Protein AF-A0A9P1EDC9-F1 (afdb_monomer_lite)

Radius of gyration: 21.42 Å; chains: 1; bounding box: 55×51×38 Å

Foldseek 3Di:
DADDPVVVVLLVLVLFFDDPPPPDPQDPVNSVVDDPVNSVVVCVVCVVVHPPPTDGDDDDDDPVVVVPPDPDDDDDDDDDDDPCVVPVVVVVVVVVVVVVVVVVVVVVVVVVVVVCCVVPPPDCVVVVVRD

Organism: Cuscuta europaea (NCBI:txid41803)

pLDDT: mean 71.72, std 15.84, range [32.59, 91.06]

Secondary structure (DSSP, 8-state):
---THHHHHHHHHHHHEE-TT-----PSSGGGG--HHHHHHHHHHHHHH-TT-SEEPPP---GGGSTTT------------SSSTTTHHHHHHHHHHHHHHHHHHHHHHHHHHHHHHHHSTT-THHHHH--

Sequence (131 aa):
MFSGPLLFLMICYFDRVQFKGQIMQSAYPTIRIWDKERIDKRVKDERKVGFGLGKVTKRIITVEEEDKDEEEAGKEDEENEDAEMLSKEDCVKEIIAVAQKFSDAFVEFSKLPSTIAKKFPNSDILKKIYL

Structure (mmCIF, N/CA/C/O backbone):
data_AF-A0A9P1EDC9-F1
#
_entry.id   AF-A0A9P1EDC9-F1
#
loop_
_atom_site.group_PDB
_atom_site.id
_atom_site.type_symbol
_atom_site.label_atom_id
_atom_site.label_alt_id
_atom_site.label_comp_id
_atom_site.label_asym_id
_atom_site.label_entity_id
_atom_site.label_seq_id
_atom_site.pdbx_PDB_ins_code
_atom_site.Cartn_x
_atom_site.Cartn_y
_atom_site.Cartn_z
_atom_site.occupancy
_atom_site.B_iso_or_equiv
_atom_site.auth_seq_id
_atom_site.auth_comp_id
_atom_site.auth_asym_id
_atom_site.auth_atom_id
_atom_site.pdbx_PDB_model_num
ATOM 1 N N . MET A 1 1 ? -9.268 -9.240 6.219 1.00 58.25 1 MET A N 1
ATOM 2 C CA . MET A 1 1 ? -7.838 -8.907 6.068 1.00 58.25 1 MET A CA 1
ATOM 3 C C . MET A 1 1 ? -7.658 -8.520 4.611 1.00 58.25 1 MET A C 1
ATOM 5 O O . MET A 1 1 ? -8.246 -9.199 3.783 1.00 58.25 1 MET A O 1
ATOM 9 N N . PHE A 1 2 ? -7.003 -7.402 4.300 1.00 70.12 2 PHE A N 1
ATOM 10 C CA . PHE A 1 2 ? -6.786 -7.011 2.901 1.00 70.12 2 PHE A CA 1
ATOM 11 C C . PHE A 1 2 ? -5.701 -7.909 2.288 1.00 70.12 2 PHE A C 1
ATOM 13 O O . PHE A 1 2 ? -4.711 -8.197 2.959 1.00 70.12 2 PHE A O 1
ATOM 20 N N . SER A 1 3 ? -5.898 -8.371 1.054 1.00 74.25 3 SER A N 1
ATOM 21 C CA . SER A 1 3 ? -4.992 -9.276 0.335 1.00 74.25 3 SER A CA 1
ATOM 22 C C . SER A 1 3 ? -4.616 -8.702 -1.036 1.00 74.25 3 SER A C 1
ATOM 24 O O . SER A 1 3 ? -5.293 -7.824 -1.577 1.00 74.25 3 SER A O 1
ATOM 26 N N . GLY A 1 4 ? -3.496 -9.178 -1.585 1.00 78.75 4 GLY A N 1
ATOM 27 C CA . GLY A 1 4 ? -3.039 -8.799 -2.922 1.00 78.75 4 GLY A CA 1
ATOM 28 C C . GLY A 1 4 ? -2.683 -7.307 -3.062 1.00 78.75 4 GLY A C 1
ATOM 29 O O . GLY A 1 4 ? -2.251 -6.680 -2.091 1.00 78.75 4 GLY A O 1
ATOM 30 N N . PRO A 1 5 ? -2.869 -6.712 -4.257 1.00 79.06 5 PRO A N 1
ATOM 31 C CA . PRO A 1 5 ? -2.509 -5.316 -4.540 1.00 79.06 5 PRO A CA 1
ATOM 32 C C . PRO A 1 5 ? -3.201 -4.287 -3.637 1.00 79.06 5 PRO A C 1
ATOM 34 O O . PRO A 1 5 ? -2.689 -3.190 -3.420 1.00 79.06 5 PRO A O 1
ATOM 37 N N . LEU A 1 6 ? -4.359 -4.645 -3.078 1.00 80.25 6 LEU A N 1
ATOM 38 C CA . LEU A 1 6 ? -5.112 -3.774 -2.185 1.00 80.25 6 LEU A CA 1
ATOM 39 C C . LEU A 1 6 ? -4.374 -3.531 -0.864 1.00 80.25 6 LEU A C 1
ATOM 41 O O . LEU A 1 6 ? -4.469 -2.440 -0.310 1.00 80.25 6 LEU A O 1
ATOM 45 N N . LEU A 1 7 ? -3.613 -4.514 -0.371 1.00 81.56 7 LEU A N 1
ATOM 46 C CA . LEU A 1 7 ? -2.819 -4.345 0.846 1.00 81.56 7 LEU A CA 1
ATOM 47 C C . LEU A 1 7 ? -1.740 -3.272 0.655 1.00 81.56 7 LEU A C 1
ATOM 49 O O . LEU A 1 7 ? -1.549 -2.436 1.532 1.00 81.56 7 LEU A O 1
ATOM 53 N N . PHE A 1 8 ? -1.090 -3.257 -0.510 1.00 82.31 8 PHE A N 1
ATOM 54 C CA . PHE A 1 8 ? -0.101 -2.239 -0.852 1.00 82.31 8 PHE A CA 1
ATOM 55 C C . PHE A 1 8 ? -0.725 -0.837 -0.884 1.00 82.31 8 PHE A C 1
ATOM 57 O O . PHE A 1 8 ? -0.227 0.072 -0.224 1.00 82.31 8 PHE A O 1
ATOM 64 N N . LEU A 1 9 ? -1.875 -0.681 -1.552 1.00 84.25 9 LEU A N 1
ATOM 65 C CA . LEU A 1 9 ? -2.617 0.586 -1.569 1.00 84.25 9 LEU A CA 1
ATOM 66 C C . LEU A 1 9 ? -3.029 1.040 -0.164 1.00 84.25 9 LEU A C 1
ATOM 68 O O . LEU A 1 9 ? -2.933 2.225 0.147 1.00 84.25 9 LEU A O 1
ATOM 72 N N . MET A 1 10 ? -3.454 0.106 0.691 1.00 85.94 10 MET A N 1
ATOM 73 C CA . MET A 1 10 ? -3.812 0.395 2.081 1.00 85.94 10 MET A CA 1
ATOM 74 C C . MET A 1 10 ? -2.609 0.888 2.884 1.00 85.94 10 MET A C 1
ATOM 76 O O . MET A 1 10 ? -2.736 1.861 3.619 1.00 85.94 10 MET A O 1
ATOM 80 N N . ILE A 1 11 ? -1.437 0.274 2.708 1.00 85.06 11 ILE A N 1
ATOM 81 C CA . ILE A 1 11 ? -0.200 0.717 3.361 1.00 85.06 11 ILE A CA 1
ATOM 82 C C . ILE A 1 11 ? 0.181 2.124 2.885 1.00 85.06 11 ILE A C 1
ATOM 84 O O . ILE A 1 11 ? 0.404 2.995 3.722 1.00 85.06 11 ILE A O 1
ATOM 88 N N . CYS A 1 12 ? 0.161 2.391 1.574 1.00 83.06 12 CYS A N 1
ATOM 89 C CA . CYS A 1 12 ? 0.406 3.735 1.036 1.00 83.06 12 CYS A CA 1
ATOM 90 C C . CYS A 1 12 ? -0.598 4.769 1.568 1.00 83.06 12 CYS A C 1
ATOM 92 O O . CYS A 1 12 ? -0.237 5.905 1.871 1.00 83.06 12 CYS A O 1
ATOM 94 N N . TYR A 1 13 ? -1.867 4.383 1.696 1.00 86.06 13 TYR A N 1
ATOM 95 C CA . TYR A 1 13 ? -2.901 5.236 2.267 1.00 86.06 13 TYR A CA 1
ATOM 96 C C . TYR A 1 13 ? -2.628 5.545 3.746 1.00 86.06 13 TYR A C 1
ATOM 98 O O . TYR A 1 13 ? -2.650 6.714 4.137 1.00 86.06 13 TYR A O 1
ATOM 106 N N . PHE A 1 14 ? -2.326 4.534 4.564 1.00 84.75 14 PHE A N 1
ATOM 107 C CA . PHE A 1 14 ? -2.040 4.736 5.985 1.00 84.75 14 PHE A CA 1
ATOM 108 C C . PHE A 1 14 ? -0.816 5.621 6.202 1.00 84.75 14 PHE A C 1
ATOM 110 O O . PHE A 1 14 ? -0.841 6.478 7.087 1.00 84.75 14 PHE A O 1
ATOM 117 N N . ASP A 1 15 ? 0.199 5.456 5.358 1.00 81.12 15 ASP A N 1
ATOM 118 C CA . ASP A 1 15 ? 1.427 6.241 5.360 1.00 81.12 15 ASP A CA 1
ATOM 119 C C . ASP A 1 15 ? 1.181 7.734 5.104 1.00 81.12 15 ASP A C 1
ATOM 121 O O . ASP A 1 15 ? 1.706 8.611 5.794 1.00 81.12 15 ASP A O 1
ATOM 125 N N . ARG A 1 16 ? 0.320 8.038 4.128 1.00 79.12 16 ARG A N 1
ATOM 126 C CA . ARG A 1 16 ? 0.086 9.410 3.661 1.00 79.12 16 ARG A CA 1
ATOM 127 C C . ARG A 1 16 ? -1.020 10.134 4.414 1.00 79.12 16 ARG A C 1
ATOM 129 O O . ARG A 1 16 ? -1.071 11.362 4.355 1.00 79.12 16 ARG A O 1
ATOM 136 N N . VAL A 1 17 ? -1.901 9.417 5.103 1.00 81.38 17 VAL A N 1
ATOM 137 C CA . VAL A 1 17 ? -3.045 10.008 5.801 1.00 81.38 17 VAL A CA 1
ATOM 138 C C . VAL A 1 17 ? -2.786 10.041 7.301 1.00 81.38 17 VAL A C 1
ATOM 140 O O . VAL A 1 17 ? -2.457 9.034 7.918 1.00 81.38 17 VAL A O 1
ATOM 143 N N . GLN A 1 18 ? -2.999 11.190 7.926 1.00 80.25 18 GLN A N 1
ATOM 144 C CA . GLN A 1 18 ? -3.077 11.326 9.374 1.00 80.25 18 GLN A CA 1
ATOM 145 C C . GLN A 1 18 ? -4.514 11.099 9.822 1.00 80.25 18 GLN A C 1
ATOM 147 O O . GLN A 1 18 ? -5.429 11.827 9.432 1.00 80.25 18 GLN A O 1
ATOM 152 N N . PHE A 1 19 ? -4.708 10.102 10.677 1.00 78.19 19 PHE A N 1
ATOM 153 C CA . PHE A 1 19 ? -5.997 9.807 11.284 1.00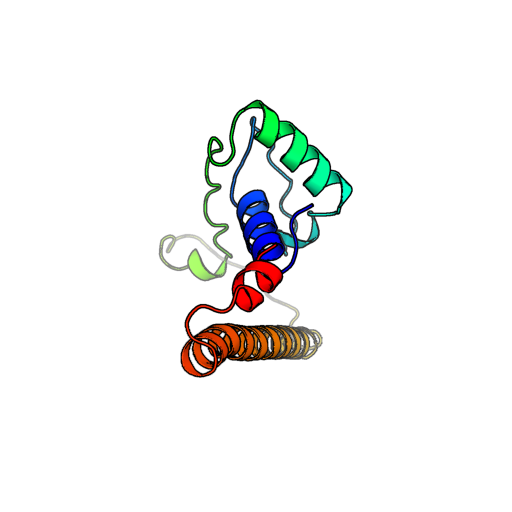 78.19 19 PHE A CA 1
ATOM 154 C C . PHE A 1 19 ? -5.959 10.184 12.769 1.00 78.19 19 PHE A C 1
ATOM 156 O O . PHE A 1 19 ? -5.044 9.792 13.491 1.00 78.19 19 PHE A O 1
ATOM 163 N N . LYS A 1 20 ? -6.939 10.979 13.223 1.00 70.19 20 LYS A N 1
ATOM 164 C CA . LYS A 1 20 ? -7.085 11.430 14.625 1.00 70.19 20 LYS A CA 1
ATOM 165 C C . LYS A 1 20 ? -5.832 12.077 15.241 1.00 70.19 20 LYS A C 1
ATOM 167 O O . LYS A 1 20 ? -5.513 11.832 16.399 1.00 70.19 20 LYS A O 1
ATOM 172 N N . GLY A 1 21 ? -5.107 12.889 14.471 1.00 64.00 21 GLY A N 1
ATOM 173 C CA . GLY A 1 21 ? -3.931 13.609 14.977 1.00 64.00 21 GLY A CA 1
ATOM 174 C C . GLY A 1 21 ? -2.738 12.711 15.321 1.00 64.00 21 GLY A C 1
ATOM 175 O O . GLY A 1 21 ? -1.793 13.181 15.948 1.00 64.00 21 GLY A O 1
ATOM 176 N N . GLN A 1 22 ? -2.749 11.435 14.912 1.00 65.44 22 GLN A N 1
ATOM 177 C CA . GLN A 1 22 ? -1.567 10.587 15.007 1.00 65.44 22 GLN A CA 1
ATOM 178 C C . GLN A 1 22 ? -0.526 11.060 13.993 1.00 65.44 22 GLN A C 1
ATOM 180 O O . GLN A 1 22 ? -0.600 10.747 12.805 1.00 65.44 22 GLN A O 1
ATOM 185 N N . ILE A 1 23 ? 0.445 11.825 14.478 1.00 61.03 23 ILE A N 1
ATOM 186 C CA . ILE A 1 23 ? 1.676 12.110 13.751 1.00 61.03 23 ILE A CA 1
ATOM 187 C C . ILE A 1 23 ? 2.583 10.905 13.998 1.00 61.03 23 ILE A C 1
ATOM 189 O O . ILE A 1 23 ? 3.167 10.770 15.072 1.00 61.03 23 ILE A O 1
ATOM 193 N N . MET A 1 24 ? 2.652 9.974 13.043 1.00 63.59 24 MET A N 1
ATOM 194 C CA . MET A 1 24 ? 3.708 8.963 13.090 1.00 63.59 24 MET A CA 1
ATOM 195 C C . MET A 1 24 ? 5.045 9.672 12.872 1.00 63.59 24 MET A C 1
ATOM 197 O O . MET A 1 24 ? 5.194 10.408 11.898 1.00 63.59 24 MET A O 1
ATOM 201 N N . GLN A 1 25 ? 5.997 9.469 13.787 1.00 59.56 25 GLN A N 1
ATOM 202 C CA . GLN A 1 25 ? 7.380 9.904 13.595 1.00 59.56 25 GLN A CA 1
ATOM 203 C C . GLN A 1 25 ? 7.922 9.213 12.347 1.00 59.56 25 GLN A C 1
ATOM 205 O O . GLN A 1 25 ? 8.216 8.023 12.380 1.00 59.56 25 GLN A O 1
ATOM 210 N N . SER A 1 26 ? 7.979 9.942 11.236 1.00 56.09 26 SER A N 1
ATOM 211 C CA . SER A 1 26 ? 8.439 9.417 9.956 1.00 56.09 26 SER A CA 1
ATOM 212 C C . SER A 1 26 ? 9.952 9.228 10.002 1.00 56.09 26 SER A C 1
ATOM 214 O O . SER A 1 26 ? 10.697 10.184 9.820 1.00 56.09 26 SER A O 1
ATOM 216 N N . ALA A 1 27 ? 10.407 7.998 10.223 1.00 58.25 27 ALA A N 1
ATOM 217 C CA . ALA A 1 27 ? 11.749 7.577 9.848 1.00 58.25 27 ALA A CA 1
ATOM 218 C C . ALA A 1 27 ? 11.713 7.130 8.382 1.00 58.25 27 ALA A C 1
ATOM 220 O O . ALA A 1 27 ? 10.850 6.339 7.999 1.00 58.25 27 ALA A O 1
ATOM 221 N N . TYR A 1 28 ? 12.624 7.643 7.557 1.00 57.34 28 TYR A N 1
ATOM 222 C CA . TYR A 1 28 ? 12.763 7.178 6.181 1.00 57.34 28 TYR A CA 1
ATOM 223 C C . TYR A 1 28 ? 13.287 5.727 6.171 1.00 57.34 28 TYR A C 1
ATOM 225 O O . TYR A 1 28 ? 14.225 5.422 6.914 1.00 57.34 28 TYR A O 1
ATOM 233 N N . PRO A 1 29 ? 12.732 4.817 5.350 1.00 62.56 29 PRO A N 1
ATOM 234 C CA . PRO A 1 29 ? 11.537 4.969 4.517 1.00 62.56 29 PRO A CA 1
ATOM 235 C C . PRO A 1 29 ? 10.240 4.821 5.336 1.00 62.56 29 PRO A C 1
ATOM 237 O O . PRO A 1 29 ? 10.087 3.869 6.103 1.00 62.56 29 PRO A O 1
ATOM 240 N N . THR A 1 30 ? 9.271 5.720 5.123 1.00 63.97 30 THR A N 1
ATOM 241 C CA . THR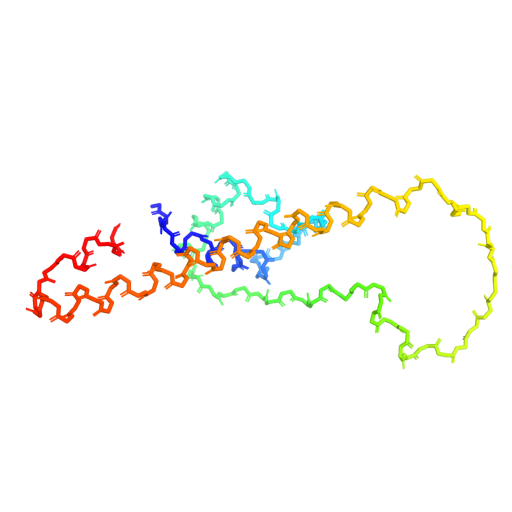 A 1 30 ? 8.053 5.861 5.955 1.00 63.97 30 THR A CA 1
ATOM 242 C C . THR A 1 30 ? 7.210 4.577 6.028 1.00 63.97 30 THR A C 1
ATOM 244 O O . THR A 1 30 ? 6.690 4.225 7.090 1.00 63.97 30 THR A O 1
ATOM 247 N N . ILE A 1 31 ? 7.211 3.778 4.952 1.00 70.06 31 ILE A N 1
ATOM 248 C CA . ILE A 1 31 ? 6.516 2.483 4.868 1.00 70.06 31 ILE A CA 1
ATOM 249 C C . ILE A 1 31 ? 6.987 1.492 5.949 1.00 70.06 31 ILE A C 1
ATOM 251 O O . ILE A 1 31 ? 6.198 0.670 6.417 1.00 70.06 31 ILE A O 1
ATOM 255 N N . ARG A 1 32 ? 8.251 1.572 6.388 1.00 72.69 32 ARG A N 1
ATOM 256 C CA . ARG A 1 32 ? 8.858 0.624 7.342 1.00 72.69 32 ARG A CA 1
ATOM 257 C C . ARG A 1 32 ? 8.175 0.622 8.710 1.00 72.69 32 ARG A C 1
ATOM 259 O O . ARG A 1 32 ? 8.282 -0.351 9.450 1.00 72.69 32 ARG A O 1
ATOM 266 N N . ILE A 1 33 ? 7.472 1.697 9.047 1.00 77.69 33 ILE A N 1
ATOM 267 C CA . ILE A 1 33 ? 6.780 1.838 10.328 1.00 77.69 33 ILE A CA 1
ATOM 268 C C . ILE A 1 33 ? 5.510 0.977 10.383 1.00 77.69 33 ILE A C 1
ATOM 270 O O . ILE A 1 33 ? 5.014 0.697 11.473 1.00 77.69 33 ILE A O 1
ATOM 274 N N . TRP A 1 34 ? 4.976 0.532 9.243 1.00 82.62 34 TRP A N 1
ATOM 275 C CA . TRP A 1 34 ? 3.71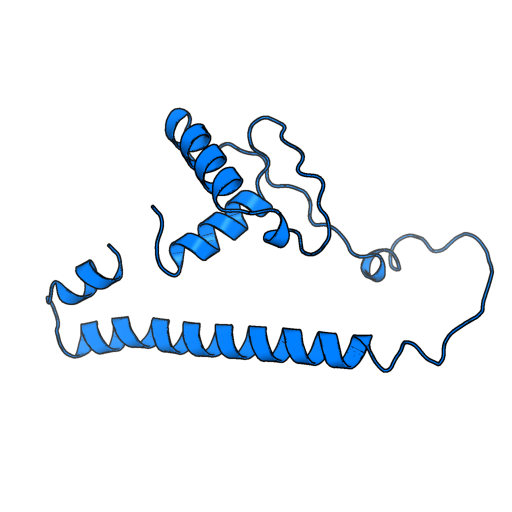8 -0.210 9.178 1.00 82.62 34 TRP A CA 1
ATOM 276 C C . TRP A 1 34 ? 3.915 -1.707 9.410 1.00 82.62 34 TRP A C 1
ATOM 278 O O . TRP A 1 34 ? 3.960 -2.508 8.479 1.00 82.62 34 TRP A O 1
ATOM 288 N N . ASP A 1 35 ? 3.986 -2.088 10.684 1.00 84.38 35 ASP A N 1
ATOM 289 C CA . ASP A 1 35 ? 3.839 -3.480 11.104 1.00 84.38 35 ASP A CA 1
ATOM 290 C C . ASP A 1 35 ? 2.363 -3.935 11.094 1.00 84.38 35 ASP A C 1
ATOM 292 O O . ASP A 1 35 ? 1.415 -3.146 10.982 1.00 84.38 35 ASP A O 1
ATOM 296 N N . LYS A 1 36 ? 2.158 -5.250 11.221 1.00 84.38 36 LYS A N 1
ATOM 297 C CA . LYS A 1 36 ? 0.824 -5.863 11.223 1.00 84.38 36 LYS A CA 1
ATOM 298 C C . LYS A 1 36 ? -0.073 -5.311 12.337 1.00 84.38 36 LYS A C 1
ATOM 300 O O . LYS A 1 36 ? -1.268 -5.134 12.114 1.00 84.38 36 LYS A O 1
ATOM 305 N N . GLU A 1 37 ? 0.480 -5.025 13.514 1.00 85.56 37 GLU A N 1
ATOM 306 C CA . GLU A 1 37 ? -0.293 -4.548 14.665 1.00 85.56 37 GLU A CA 1
ATOM 307 C C . GLU A 1 37 ? -0.817 -3.126 14.445 1.00 85.56 37 GLU A C 1
ATOM 309 O O . GLU A 1 37 ? -1.988 -2.838 14.714 1.00 85.56 37 GLU A O 1
ATOM 314 N N . ARG A 1 38 ? 0.021 -2.241 13.899 1.00 85.12 38 ARG A N 1
ATOM 315 C CA . ARG A 1 38 ? -0.329 -0.863 13.538 1.00 85.12 38 ARG A CA 1
ATOM 316 C C . ARG A 1 38 ? -1.353 -0.828 12.418 1.00 85.12 38 ARG A C 1
ATOM 318 O O . ARG A 1 38 ? -2.313 -0.059 12.512 1.00 85.12 38 ARG A O 1
ATOM 325 N N . ILE A 1 39 ? -1.186 -1.680 11.407 1.00 87.00 39 ILE A N 1
ATOM 326 C CA . ILE A 1 39 ? -2.168 -1.846 10.331 1.00 87.00 39 ILE A CA 1
ATOM 327 C C . ILE A 1 39 ? -3.510 -2.298 10.917 1.00 87.00 39 ILE A C 1
ATOM 329 O O . ILE A 1 39 ? -4.527 -1.644 10.689 1.00 87.00 39 ILE A O 1
ATOM 333 N N . ASP A 1 40 ? -3.535 -3.358 11.728 1.00 87.50 40 ASP A N 1
ATOM 334 C CA . ASP A 1 40 ? -4.780 -3.883 12.300 1.00 87.50 40 ASP A CA 1
ATOM 335 C C . ASP A 1 40 ? -5.469 -2.872 13.224 1.00 87.50 40 ASP A C 1
ATOM 337 O O . ASP A 1 40 ? -6.698 -2.735 13.193 1.00 87.50 40 ASP A O 1
ATOM 341 N N . LYS A 1 41 ? -4.699 -2.133 14.029 1.00 87.56 41 LYS A N 1
ATOM 342 C CA . LYS A 1 41 ? -5.226 -1.054 14.872 1.00 87.56 41 LYS A CA 1
ATOM 343 C C . LYS A 1 41 ? -5.883 0.026 14.019 1.00 87.56 41 LYS A C 1
ATOM 345 O O . LYS A 1 41 ? -7.033 0.389 14.267 1.00 87.56 41 LYS A O 1
ATOM 350 N N . ARG A 1 42 ? -5.191 0.477 12.974 1.00 86.62 42 ARG A N 1
ATOM 351 C CA . ARG A 1 42 ? -5.692 1.518 12.080 1.00 86.62 42 ARG A CA 1
ATOM 352 C C . ARG A 1 42 ? -6.946 1.085 11.328 1.00 86.62 42 ARG A C 1
ATOM 354 O O . ARG A 1 42 ? -7.923 1.825 11.288 1.00 86.62 42 ARG A O 1
ATOM 361 N N . VAL A 1 43 ? -6.972 -0.147 10.824 1.00 88.25 43 VAL A N 1
ATOM 362 C CA . VAL A 1 43 ? -8.153 -0.724 10.168 1.00 88.25 43 VAL A CA 1
ATOM 363 C C . VAL A 1 43 ? -9.342 -0.799 11.124 1.00 88.25 43 VAL A C 1
ATOM 365 O O . VAL A 1 43 ? -10.462 -0.489 10.720 1.00 88.25 43 VAL A O 1
ATOM 368 N N . LYS A 1 44 ? -9.136 -1.191 12.387 1.00 88.62 44 LYS A N 1
ATOM 369 C CA . LYS A 1 44 ? -10.212 -1.224 13.394 1.00 88.62 44 LYS A CA 1
ATOM 370 C C . LYS A 1 44 ? -10.757 0.168 13.693 1.00 88.62 44 LYS A C 1
ATOM 372 O O . LYS A 1 44 ? -11.969 0.317 13.854 1.00 88.62 44 LYS A O 1
ATOM 377 N N . ASP A 1 45 ? -9.882 1.161 13.776 1.00 86.31 45 ASP A N 1
ATOM 378 C CA . ASP A 1 45 ? -10.270 2.532 14.081 1.00 86.31 45 ASP A CA 1
ATOM 379 C C . ASP A 1 45 ? -11.009 3.188 12.907 1.00 86.31 45 ASP A C 1
ATOM 381 O O . ASP A 1 45 ? -12.068 3.786 13.110 1.00 86.31 45 ASP A O 1
ATOM 385 N N . GLU A 1 46 ? -10.517 3.015 11.680 1.00 86.25 46 GLU A N 1
ATOM 386 C CA . GLU A 1 46 ? -11.154 3.555 10.475 1.00 86.25 46 GLU A CA 1
ATOM 387 C C . GLU A 1 46 ? -12.427 2.792 10.096 1.00 86.25 46 GLU A C 1
ATOM 389 O O . GLU A 1 46 ? -13.376 3.396 9.610 1.00 86.25 46 GLU A O 1
ATOM 394 N N . ARG A 1 47 ? -12.550 1.500 10.424 1.00 87.31 47 ARG A N 1
ATOM 395 C CA . ARG A 1 47 ? -13.810 0.758 10.239 1.00 87.31 47 ARG A CA 1
ATOM 396 C C . ARG A 1 47 ? -14.966 1.324 11.075 1.00 87.31 47 ARG A C 1
ATOM 398 O O . ARG A 1 47 ? -16.117 1.168 10.683 1.00 87.31 47 ARG A O 1
ATOM 405 N N . LYS A 1 48 ? -14.681 1.959 12.217 1.00 85.12 48 LYS A N 1
ATOM 406 C CA . LYS A 1 48 ? -15.712 2.551 13.090 1.00 85.12 48 LYS A CA 1
ATOM 407 C C . LYS A 1 48 ? -16.215 3.906 12.596 1.00 85.12 48 LYS A C 1
ATOM 409 O O . LYS A 1 48 ? -17.342 4.265 12.907 1.00 85.12 48 LYS A O 1
ATOM 414 N N . 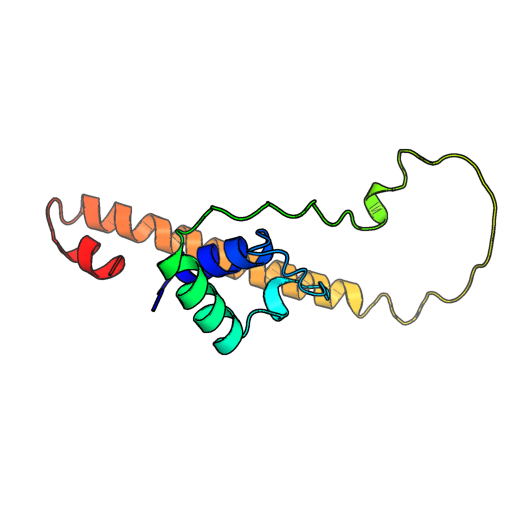VAL A 1 49 ? -15.371 4.666 11.899 1.00 84.00 49 VAL A N 1
ATOM 415 C CA . VAL A 1 49 ? -15.640 6.073 11.542 1.00 84.00 49 VAL A CA 1
ATOM 416 C C . VAL A 1 49 ? -15.813 6.260 10.029 1.00 84.00 49 VAL A C 1
ATOM 418 O O . VAL A 1 49 ? -16.510 7.171 9.604 1.00 84.00 49 VAL A O 1
ATOM 421 N N . GLY A 1 50 ? -15.230 5.375 9.222 1.00 82.06 50 GLY A N 1
ATOM 422 C CA . GLY A 1 50 ? -15.104 5.482 7.770 1.00 82.06 50 GLY A CA 1
ATOM 423 C C . GLY A 1 50 ? -13.646 5.703 7.350 1.00 82.06 50 GLY A C 1
ATOM 424 O O . GLY A 1 50 ? -12.916 6.467 7.986 1.00 82.06 50 GLY A O 1
ATOM 425 N N . PHE A 1 51 ? -13.226 5.037 6.270 1.00 83.38 51 PHE A N 1
ATOM 426 C CA . PHE A 1 51 ? -11.931 5.285 5.626 1.00 83.38 51 PHE A CA 1
ATOM 427 C C . PHE A 1 51 ? -11.953 6.629 4.879 1.00 83.38 51 PHE A C 1
ATOM 429 O O . PHE A 1 51 ? -12.996 7.052 4.386 1.00 83.38 51 PHE A O 1
ATOM 436 N N . GLY A 1 52 ? -10.800 7.291 4.764 1.00 79.50 52 GLY A N 1
ATOM 437 C CA . GLY A 1 52 ? -10.627 8.517 3.971 1.00 79.50 52 GLY A CA 1
ATOM 438 C C . GLY A 1 52 ? -10.952 9.830 4.690 1.00 79.50 52 GLY A C 1
ATOM 439 O O . GLY A 1 52 ? -10.844 10.890 4.088 1.00 79.50 52 GLY A O 1
ATOM 440 N N . LEU A 1 53 ? -11.308 9.787 5.976 1.00 80.88 53 LEU A N 1
ATOM 441 C CA . LEU A 1 53 ? -11.665 10.976 6.769 1.00 80.88 53 LEU A CA 1
ATOM 442 C C . LEU A 1 53 ? -10.462 11.666 7.438 1.00 80.88 53 LEU A C 1
ATOM 444 O O . LEU A 1 53 ? -10.629 12.591 8.233 1.00 80.88 53 LEU A O 1
ATOM 448 N N . GLY A 1 54 ? -9.248 11.186 7.172 1.00 80.94 54 GLY A N 1
ATOM 449 C CA . GLY A 1 54 ? -8.020 11.779 7.690 1.00 80.94 54 GLY A CA 1
ATOM 450 C C . GLY A 1 54 ? -7.484 12.911 6.812 1.00 80.94 54 GLY A C 1
ATOM 451 O O . GLY A 1 54 ? -7.933 13.135 5.691 1.00 80.94 54 GLY A O 1
ATOM 452 N N . LYS A 1 55 ? -6.475 13.620 7.318 1.00 80.62 55 LYS A N 1
ATOM 453 C CA . LYS A 1 55 ? -5.790 14.690 6.582 1.00 80.62 55 LYS A CA 1
ATOM 454 C C . LYS A 1 55 ? -4.572 14.121 5.862 1.00 80.62 55 LYS A C 1
ATOM 456 O O . LYS A 1 55 ? -3.786 13.408 6.473 1.00 80.62 55 LYS A O 1
ATOM 461 N N . VAL A 1 56 ? -4.381 14.455 4.590 1.00 80.69 56 VAL A N 1
ATOM 462 C CA . VAL A 1 56 ? -3.171 14.058 3.855 1.00 80.69 56 VAL A CA 1
ATOM 463 C C . VAL A 1 56 ? -1.972 14.852 4.384 1.00 80.69 56 VAL A C 1
ATOM 465 O O . VAL A 1 56 ? -2.012 16.084 4.446 1.00 80.69 56 VAL A O 1
ATOM 468 N N . THR A 1 57 ? -0.909 14.153 4.778 1.00 73.31 57 THR A N 1
ATOM 469 C CA . THR A 1 57 ? 0.348 14.761 5.228 1.00 73.31 57 THR A CA 1
ATOM 470 C C . THR A 1 57 ? 1.026 15.476 4.060 1.00 73.31 57 THR A C 1
ATOM 472 O O . THR A 1 57 ? 1.020 14.983 2.924 1.00 73.31 57 THR A O 1
ATOM 475 N N . LYS A 1 58 ? 1.657 16.628 4.329 1.00 72.75 58 LYS A N 1
ATOM 476 C CA . LYS A 1 58 ? 2.495 17.314 3.335 1.00 72.75 58 LYS A CA 1
ATOM 477 C C . LYS A 1 58 ? 3.570 16.361 2.792 1.00 72.75 58 LYS A C 1
ATOM 479 O O . LYS A 1 58 ? 3.932 15.366 3.428 1.00 72.75 58 LYS A O 1
ATOM 484 N N . ARG A 1 59 ? 4.012 16.602 1.559 1.00 66.69 59 ARG A N 1
ATOM 485 C CA . ARG A 1 59 ? 5.150 15.873 0.992 1.00 66.69 59 ARG A CA 1
ATOM 486 C C . ARG A 1 59 ? 6.381 16.209 1.841 1.00 66.69 59 ARG A C 1
ATOM 488 O O . ARG A 1 59 ? 6.558 17.368 2.194 1.00 66.69 59 ARG A O 1
ATOM 495 N N . ILE A 1 60 ? 7.155 15.191 2.211 1.00 65.38 60 ILE A N 1
ATOM 496 C CA . ILE A 1 60 ? 8.484 15.404 2.782 1.00 65.38 60 ILE A CA 1
ATOM 497 C C . ILE A 1 60 ? 9.345 15.819 1.594 1.00 65.38 60 ILE A C 1
ATOM 499 O O . ILE A 1 60 ? 9.509 15.029 0.666 1.00 65.38 60 ILE A O 1
ATOM 503 N N . ILE A 1 61 ? 9.754 17.080 1.586 1.00 59.28 61 ILE A N 1
ATOM 504 C CA . ILE A 1 61 ? 10.704 17.626 0.625 1.00 59.28 61 ILE A CA 1
ATOM 505 C C . ILE A 1 61 ? 12.071 17.174 1.147 1.00 59.28 61 ILE A C 1
ATOM 507 O O . ILE A 1 61 ? 12.397 17.416 2.307 1.00 59.28 61 ILE A O 1
ATOM 511 N N . THR A 1 62 ? 12.791 16.369 0.371 1.00 52.41 62 THR A N 1
ATOM 512 C CA . THR A 1 62 ? 14.199 16.071 0.652 1.00 52.41 62 THR A CA 1
ATOM 513 C C . THR A 1 62 ? 15.022 17.304 0.302 1.00 52.41 62 THR A C 1
ATOM 515 O O . THR A 1 62 ? 14.683 17.996 -0.650 1.00 52.41 62 THR A O 1
ATOM 518 N N . VAL A 1 63 ? 16.084 17.550 1.069 1.00 52.25 63 VAL A N 1
ATOM 519 C CA . VAL A 1 63 ? 16.949 18.747 1.040 1.00 52.25 63 VAL A CA 1
ATOM 520 C C . VAL A 1 63 ? 17.371 19.185 -0.381 1.00 52.25 63 VAL A C 1
ATOM 522 O O . VAL A 1 63 ? 17.563 20.362 -0.627 1.00 52.25 63 VAL A O 1
ATOM 525 N N . GLU A 1 64 ? 17.394 18.275 -1.360 1.00 51.62 64 GLU A N 1
ATOM 526 C CA . GLU A 1 64 ? 17.679 18.558 -2.781 1.00 51.62 64 GLU A CA 1
ATOM 527 C C . GLU A 1 64 ? 16.656 19.469 -3.503 1.00 51.62 64 GLU A C 1
ATOM 529 O O . GLU A 1 64 ? 16.924 19.945 -4.604 1.00 51.62 64 GLU A O 1
ATOM 534 N N . GLU A 1 65 ? 15.468 19.703 -2.939 1.00 44.81 65 GLU A N 1
ATOM 535 C CA . GLU A 1 65 ? 14.463 20.620 -3.509 1.00 44.81 65 GLU A CA 1
ATOM 536 C C . GLU A 1 65 ? 14.441 22.001 -2.811 1.00 44.81 65 GLU A C 1
ATOM 538 O O . GLU A 1 65 ? 13.680 22.871 -3.238 1.00 44.81 65 GLU A O 1
ATOM 543 N N . GLU A 1 66 ? 15.266 22.226 -1.777 1.00 42.94 66 GLU A N 1
ATOM 544 C CA . GLU A 1 66 ? 15.360 23.511 -1.052 1.00 42.94 66 GLU A CA 1
ATOM 545 C C . GLU A 1 66 ? 16.270 24.539 -1.768 1.00 42.94 66 GLU A C 1
ATOM 547 O O . GLU A 1 66 ? 16.113 25.743 -1.573 1.00 42.94 66 GLU A O 1
ATOM 552 N N . ASP A 1 67 ? 17.110 24.102 -2.715 1.00 42.34 67 ASP A N 1
ATOM 553 C CA . ASP A 1 67 ? 18.089 24.940 -3.440 1.00 42.34 67 ASP A CA 1
ATOM 554 C C . ASP A 1 67 ? 17.493 25.914 -4.483 1.00 42.34 67 ASP A C 1
ATOM 556 O O . ASP A 1 67 ? 18.220 26.474 -5.307 1.00 42.34 67 ASP A O 1
ATOM 560 N N . LYS A 1 68 ? 16.170 26.121 -4.513 1.00 44.94 68 LYS A N 1
ATOM 561 C CA . LYS A 1 68 ? 15.539 27.076 -5.448 1.00 44.94 68 LYS A CA 1
ATOM 562 C C . LYS A 1 68 ? 14.961 28.336 -4.823 1.00 44.94 68 LYS A C 1
ATOM 564 O O . LYS A 1 68 ? 14.640 29.236 -5.595 1.00 44.94 68 LYS A O 1
ATOM 569 N N . ASP A 1 69 ? 14.881 28.434 -3.497 1.00 40.62 69 ASP A N 1
ATOM 570 C CA . ASP A 1 69 ? 14.237 29.587 -2.851 1.00 40.62 69 ASP A CA 1
ATOM 571 C C . ASP A 1 69 ? 15.110 30.337 -1.820 1.00 40.62 69 ASP A C 1
ATOM 573 O O . ASP A 1 69 ? 14.676 31.380 -1.338 1.00 40.62 69 ASP A O 1
ATOM 577 N N . GLU A 1 70 ? 16.342 29.904 -1.518 1.00 41.31 70 GLU A N 1
ATOM 578 C CA . GLU A 1 70 ? 17.202 30.578 -0.521 1.00 41.31 70 GLU A CA 1
ATOM 579 C C . GLU A 1 70 ? 18.644 30.823 -1.021 1.00 41.31 70 GLU A C 1
ATOM 581 O O . GLU A 1 70 ? 19.631 30.380 -0.437 1.00 41.31 70 GLU A O 1
ATOM 586 N N . GLU A 1 71 ? 18.795 31.604 -2.098 1.00 46.56 71 GLU A N 1
ATOM 587 C CA . GLU A 1 71 ? 20.005 32.424 -2.266 1.00 46.56 71 GLU A CA 1
ATOM 588 C C . GLU A 1 71 ? 19.993 33.530 -1.194 1.00 46.56 71 GLU A C 1
ATOM 590 O O . GLU A 1 71 ? 19.327 34.542 -1.377 1.00 46.56 71 GLU A O 1
ATOM 595 N N . GLU A 1 72 ? 20.677 33.309 -0.065 1.00 43.78 72 GLU A N 1
ATOM 596 C CA . GLU A 1 72 ? 21.455 34.290 0.728 1.00 43.78 72 GLU A CA 1
ATOM 597 C C . GLU A 1 72 ? 21.623 33.819 2.189 1.00 43.78 72 GLU A C 1
ATOM 599 O O . GLU A 1 72 ? 20.801 34.130 3.044 1.00 43.78 72 GLU A O 1
ATOM 604 N N . ALA A 1 73 ? 22.727 33.118 2.494 1.00 35.53 73 ALA A N 1
ATOM 605 C CA . ALA A 1 73 ? 23.662 33.457 3.586 1.00 35.53 73 ALA A CA 1
ATOM 606 C C . ALA A 1 73 ? 24.626 32.297 3.927 1.00 35.53 73 ALA A C 1
ATOM 608 O O . ALA A 1 73 ? 24.304 31.413 4.707 1.00 35.53 73 ALA A O 1
ATOM 609 N N . GLY A 1 74 ? 25.855 32.392 3.403 1.00 33.28 74 GLY A N 1
ATOM 610 C CA . GLY A 1 74 ? 27.103 32.155 4.149 1.00 33.28 74 GLY A CA 1
ATOM 611 C C . GLY A 1 74 ? 27.459 30.745 4.651 1.00 33.28 74 GLY A C 1
ATOM 612 O O . GLY A 1 74 ? 26.975 30.341 5.697 1.00 33.28 74 GLY A O 1
ATOM 613 N N . LYS A 1 75 ? 28.427 30.121 3.946 1.00 40.56 75 LYS A N 1
ATOM 614 C CA . LYS A 1 75 ? 29.727 29.538 4.402 1.00 40.56 75 LYS A CA 1
ATOM 615 C C . LYS A 1 75 ? 29.795 28.911 5.804 1.00 40.56 75 LYS A C 1
ATOM 617 O O . LYS A 1 75 ? 29.374 29.527 6.769 1.00 40.56 75 LYS A O 1
ATOM 622 N N . GLU A 1 76 ? 30.490 27.817 6.081 1.00 37.03 76 GLU A N 1
ATOM 623 C CA . GLU A 1 76 ? 31.442 26.905 5.427 1.00 37.03 76 GLU A CA 1
ATOM 624 C C . GLU A 1 76 ? 31.528 25.721 6.422 1.00 37.03 76 GLU A C 1
ATOM 626 O O . GLU A 1 76 ? 31.323 25.928 7.618 1.00 37.03 76 GLU A O 1
ATOM 631 N N . ASP A 1 77 ? 31.769 24.497 5.956 1.00 32.59 77 ASP A N 1
ATOM 632 C CA . ASP A 1 77 ? 32.900 23.679 6.425 1.00 32.59 77 ASP A CA 1
ATOM 633 C C . ASP A 1 77 ? 32.885 22.330 5.690 1.00 32.59 77 ASP A C 1
ATOM 635 O O . ASP A 1 77 ? 31.947 21.534 5.772 1.00 32.59 77 ASP A O 1
ATOM 639 N N . GLU A 1 78 ? 33.940 22.159 4.897 1.00 46.31 78 GLU A N 1
ATOM 640 C CA . GLU A 1 78 ? 34.295 20.984 4.112 1.00 46.31 78 GLU A CA 1
ATOM 641 C C . GLU A 1 78 ? 34.769 19.809 4.993 1.00 46.31 78 GLU A C 1
ATOM 643 O O . GLU A 1 78 ? 35.035 19.953 6.183 1.00 46.31 78 GLU A O 1
ATOM 648 N N . GLU A 1 79 ? 34.976 18.678 4.308 1.00 41.62 79 GLU A N 1
ATOM 649 C CA . GLU A 1 79 ? 35.751 17.486 4.684 1.00 41.62 79 GLU A CA 1
ATOM 650 C C . GLU A 1 79 ? 34.973 16.340 5.360 1.00 41.62 79 GLU A C 1
ATOM 652 O O . GLU A 1 79 ? 34.808 16.283 6.577 1.00 41.62 79 GLU A O 1
ATOM 657 N N . ASN A 1 80 ? 34.583 15.323 4.570 1.00 38.59 80 ASN A N 1
ATOM 658 C CA . ASN A 1 80 ? 35.433 14.138 4.332 1.00 38.59 80 ASN A CA 1
ATOM 659 C C . ASN A 1 80 ? 34.724 13.133 3.381 1.00 38.59 80 ASN A C 1
ATOM 661 O O . ASN A 1 80 ? 34.128 12.147 3.817 1.00 38.59 80 ASN A O 1
ATOM 665 N N . GLU A 1 81 ? 34.757 13.393 2.073 1.00 57.22 81 GLU A N 1
ATOM 666 C CA . GLU A 1 81 ? 34.398 12.430 1.016 1.00 57.22 81 GLU A CA 1
ATOM 667 C C . GLU A 1 81 ? 35.692 11.700 0.632 1.00 57.22 81 GLU A C 1
ATOM 669 O O . GLU A 1 81 ? 36.718 12.343 0.471 1.00 57.22 81 GLU A O 1
ATOM 674 N N . ASP A 1 82 ? 35.790 10.372 0.747 1.00 49.38 82 ASP A N 1
ATOM 675 C CA . ASP A 1 82 ? 36.024 9.561 -0.465 1.00 49.38 82 ASP A CA 1
ATOM 676 C C . ASP A 1 82 ? 35.871 8.035 -0.231 1.00 49.38 82 ASP A C 1
ATOM 678 O O . ASP A 1 82 ? 36.117 7.230 -1.128 1.00 49.38 82 ASP A O 1
ATOM 682 N N . ALA A 1 83 ? 35.445 7.585 0.958 1.00 49.25 83 ALA A N 1
ATOM 683 C CA . ALA A 1 83 ? 35.318 6.147 1.268 1.00 49.25 83 ALA A CA 1
ATOM 684 C C . ALA A 1 83 ? 33.866 5.626 1.361 1.00 49.25 83 ALA A C 1
ATOM 686 O O . ALA A 1 83 ? 33.645 4.416 1.318 1.00 49.25 83 ALA A O 1
ATOM 687 N N . GLU A 1 84 ? 32.864 6.508 1.464 1.00 53.56 84 GLU A N 1
ATOM 688 C CA . GLU A 1 84 ? 31.444 6.130 1.626 1.00 53.56 84 GLU A CA 1
ATOM 689 C C . GLU A 1 84 ? 30.622 6.143 0.321 1.00 53.56 84 GLU A C 1
ATOM 691 O O . GLU A 1 84 ? 29.545 5.543 0.264 1.00 53.56 84 GLU A O 1
ATOM 696 N N . MET A 1 85 ? 31.144 6.758 -0.745 1.00 52.62 85 MET A N 1
ATOM 697 C CA . MET A 1 85 ? 30.483 6.954 -2.051 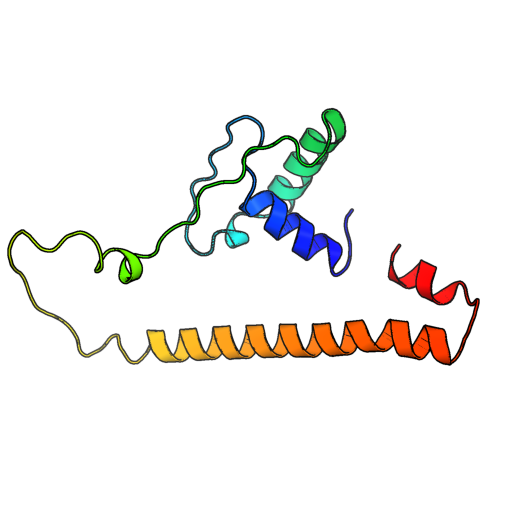1.00 52.62 85 MET A CA 1
ATOM 698 C C . MET A 1 85 ? 30.524 5.719 -2.978 1.00 52.62 85 MET A C 1
ATOM 700 O O . MET A 1 85 ? 30.328 5.808 -4.184 1.00 52.62 85 MET A O 1
ATOM 704 N N . LEU A 1 86 ? 30.861 4.548 -2.432 1.00 52.53 86 LEU A N 1
ATOM 705 C CA . LEU A 1 86 ? 30.801 3.256 -3.131 1.00 52.53 86 LEU A CA 1
ATOM 706 C C . LEU A 1 86 ? 29.730 2.331 -2.528 1.00 52.53 86 LEU A C 1
ATOM 708 O O . LEU A 1 86 ? 29.440 1.275 -3.075 1.00 52.53 86 LEU A O 1
ATOM 712 N N . SER A 1 87 ? 29.119 2.736 -1.410 1.00 71.31 87 SER A N 1
ATOM 713 C CA . SER A 1 87 ? 28.119 1.957 -0.666 1.00 71.31 87 SER A CA 1
ATOM 714 C C . SER A 1 87 ? 26.688 2.455 -0.915 1.00 71.31 87 SER A C 1
ATOM 716 O O . SER A 1 87 ? 25.737 1.669 -0.946 1.00 71.31 87 SER A O 1
ATOM 718 N N . LYS A 1 88 ? 26.511 3.763 -1.148 1.00 81.00 88 LYS A N 1
ATOM 719 C CA . LYS A 1 88 ? 25.188 4.378 -1.348 1.00 81.00 88 LYS A CA 1
ATOM 720 C C . LYS A 1 88 ? 24.639 4.084 -2.745 1.00 81.00 88 LYS A C 1
ATOM 722 O O . LYS A 1 88 ? 23.479 3.707 -2.888 1.00 81.00 88 LYS A O 1
ATOM 727 N N . GLU A 1 89 ? 25.484 4.174 -3.760 1.00 82.75 89 GLU A N 1
ATOM 728 C CA . GLU A 1 89 ? 25.175 4.008 -5.180 1.00 82.75 89 GLU A CA 1
ATOM 729 C C . GLU A 1 89 ? 24.732 2.577 -5.472 1.00 82.75 89 GLU A C 1
ATOM 731 O O . GLU A 1 89 ? 23.779 2.354 -6.220 1.00 82.75 89 GLU A O 1
ATOM 736 N N . ASP A 1 90 ? 25.387 1.598 -4.853 1.00 84.56 90 ASP A N 1
ATOM 737 C CA . ASP A 1 90 ? 25.027 0.191 -5.000 1.00 84.56 90 ASP A CA 1
ATOM 738 C C . ASP A 1 90 ? 23.709 -0.137 -4.284 1.00 84.56 90 ASP A C 1
ATOM 740 O O . ASP A 1 90 ? 22.864 -0.838 -4.846 1.00 84.56 90 ASP A O 1
ATOM 744 N N . CYS A 1 91 ? 23.462 0.464 -3.116 1.00 81.31 91 CYS A N 1
ATOM 745 C CA . CYS A 1 91 ? 22.184 0.355 -2.409 1.00 81.31 91 CYS A CA 1
ATOM 746 C C . CYS A 1 91 ? 21.027 0.974 -3.221 1.00 81.31 91 CYS A C 1
ATOM 748 O O . CYS A 1 91 ? 19.955 0.379 -3.362 1.00 81.31 91 CYS A O 1
ATOM 750 N N . VAL A 1 92 ? 21.253 2.139 -3.840 1.00 86.50 92 VAL A N 1
ATOM 751 C CA . VAL A 1 92 ? 20.279 2.789 -4.732 1.00 86.50 92 VAL A CA 1
ATOM 752 C C . VAL A 1 92 ? 19.994 1.922 -5.961 1.00 86.50 92 VAL A C 1
ATOM 754 O O . VAL A 1 92 ? 18.826 1.732 -6.313 1.00 86.50 92 VAL A O 1
ATOM 757 N N . LYS A 1 93 ? 21.020 1.334 -6.592 1.00 87.75 93 LYS A N 1
ATOM 758 C CA . LYS A 1 93 ? 20.832 0.398 -7.716 1.00 87.75 93 LYS A CA 1
ATOM 759 C C . LYS A 1 93 ? 20.006 -0.819 -7.310 1.00 87.75 93 LYS A C 1
ATOM 761 O O . LYS A 1 93 ? 19.151 -1.249 -8.084 1.00 87.75 93 LYS A O 1
ATOM 766 N N . GLU A 1 94 ? 20.224 -1.359 -6.113 1.00 89.19 94 GLU A N 1
ATOM 767 C CA . GLU A 1 94 ? 19.452 -2.496 -5.611 1.00 89.19 94 GLU A CA 1
ATOM 768 C C . GLU A 1 94 ? 17.976 -2.126 -5.404 1.00 89.19 94 GLU A C 1
ATOM 770 O O . GLU A 1 94 ? 17.090 -2.850 -5.869 1.00 89.19 94 GLU A O 1
ATOM 775 N N . ILE A 1 95 ? 17.693 -0.963 -4.806 1.00 82.25 95 ILE A N 1
ATOM 776 C CA . ILE A 1 95 ? 16.321 -0.454 -4.646 1.00 82.25 95 ILE A CA 1
ATOM 777 C C . ILE A 1 95 ? 15.646 -0.273 -6.009 1.00 82.25 95 ILE A C 1
ATOM 779 O O . ILE A 1 95 ? 14.512 -0.723 -6.193 1.00 82.25 95 ILE A O 1
ATOM 783 N N . ILE A 1 96 ? 16.338 0.337 -6.977 1.00 83.75 96 ILE A N 1
ATOM 784 C CA . ILE A 1 96 ? 15.819 0.522 -8.340 1.00 83.75 96 ILE A CA 1
ATOM 785 C C . ILE A 1 96 ? 15.521 -0.835 -8.982 1.00 83.75 96 ILE A C 1
ATOM 787 O O . ILE A 1 96 ? 14.438 -1.021 -9.538 1.00 83.75 96 ILE A O 1
ATOM 791 N N . ALA A 1 97 ? 16.427 -1.806 -8.861 1.00 88.75 97 ALA A N 1
ATOM 792 C CA . ALA A 1 97 ? 16.239 -3.141 -9.421 1.00 88.75 97 ALA A CA 1
ATOM 793 C C . ALA A 1 97 ? 15.037 -3.869 -8.794 1.00 88.75 97 ALA A C 1
ATOM 795 O O . ALA A 1 97 ? 14.271 -4.534 -9.496 1.00 88.75 97 ALA A O 1
ATOM 796 N N . VAL A 1 98 ? 14.836 -3.741 -7.480 1.00 88.94 98 VAL A N 1
ATOM 797 C CA . VAL A 1 98 ? 13.673 -4.317 -6.787 1.00 88.94 98 VAL A CA 1
ATOM 798 C C . VAL A 1 98 ? 12.380 -3.618 -7.213 1.00 88.94 98 VAL A C 1
ATOM 800 O O . VAL A 1 98 ? 11.389 -4.292 -7.502 1.00 88.94 98 VAL A O 1
ATOM 803 N N . ALA A 1 99 ? 12.388 -2.288 -7.311 1.00 80.56 99 ALA A N 1
ATOM 804 C CA . ALA A 1 99 ? 11.237 -1.510 -7.762 1.00 80.56 99 ALA A CA 1
ATOM 805 C C . ALA A 1 99 ? 10.847 -1.845 -9.212 1.00 80.56 99 ALA A C 1
ATOM 807 O O . ALA A 1 99 ? 9.661 -1.993 -9.509 1.00 80.56 99 ALA A O 1
ATOM 808 N N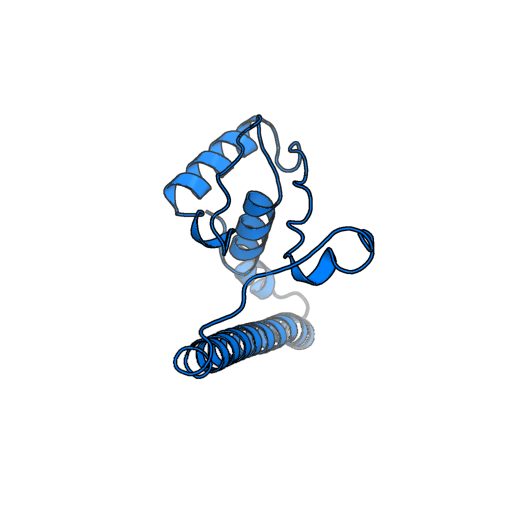 . GLN A 1 100 ? 11.830 -2.039 -10.096 1.00 85.19 100 GLN A N 1
ATOM 809 C CA . GLN A 1 100 ? 11.608 -2.487 -11.474 1.00 85.19 100 GLN A CA 1
ATOM 810 C C . GLN A 1 100 ? 10.981 -3.881 -11.517 1.00 85.19 100 GLN A C 1
ATOM 812 O O . GLN A 1 100 ? 9.941 -4.052 -12.146 1.00 85.19 100 GLN A O 1
ATOM 817 N N . LYS A 1 101 ? 11.518 -4.852 -10.764 1.00 91.06 101 LYS A N 1
ATOM 818 C CA . LYS A 1 101 ? 10.926 -6.201 -10.671 1.00 91.06 101 LYS A CA 1
ATOM 819 C C . LYS A 1 101 ? 9.482 -6.168 -10.174 1.00 91.06 101 LYS A C 1
ATOM 821 O O . LYS A 1 101 ? 8.635 -6.894 -10.689 1.00 91.06 101 LYS A O 1
ATOM 826 N N . PHE A 1 102 ? 9.193 -5.328 -9.179 1.00 86.38 102 PHE A N 1
ATOM 827 C CA . PHE A 1 102 ? 7.828 -5.127 -8.699 1.00 86.38 102 PHE A CA 1
ATOM 828 C C . PHE A 1 102 ? 6.928 -4.531 -9.789 1.00 86.38 102 PHE A C 1
ATOM 830 O O . PHE A 1 102 ? 5.819 -5.022 -10.001 1.00 86.38 102 PHE A O 1
ATOM 837 N N . SER A 1 103 ? 7.410 -3.508 -10.498 1.00 84.50 103 SER A N 1
ATOM 838 C CA . SER A 1 103 ? 6.694 -2.880 -11.611 1.00 84.50 103 SER A CA 1
ATOM 839 C C . SER A 1 103 ? 6.381 -3.885 -12.721 1.00 84.50 103 SER A C 1
ATOM 841 O O . SER A 1 103 ? 5.233 -3.981 -13.154 1.00 84.50 103 SER A O 1
ATOM 843 N N . ASP A 1 104 ? 7.359 -4.687 -13.134 1.00 87.81 104 ASP A N 1
ATOM 844 C CA . ASP A 1 104 ? 7.186 -5.700 -14.177 1.00 87.81 104 ASP A CA 1
ATOM 845 C C . ASP A 1 104 ? 6.170 -6.766 -13.757 1.00 87.81 104 ASP A C 1
ATOM 847 O O . ASP A 1 104 ? 5.221 -7.050 -14.496 1.00 87.81 104 ASP A O 1
ATOM 851 N N . ALA A 1 105 ? 6.286 -7.276 -12.526 1.00 87.88 105 ALA A N 1
ATOM 852 C CA . ALA A 1 105 ? 5.322 -8.217 -11.962 1.00 87.88 105 ALA A CA 1
ATOM 853 C C . ALA A 1 105 ? 3.902 -7.624 -11.909 1.00 87.88 105 ALA A C 1
ATOM 855 O O . ALA A 1 105 ? 2.919 -8.317 -12.185 1.00 87.88 105 ALA A O 1
ATOM 856 N N . PHE A 1 106 ? 3.771 -6.333 -11.594 1.00 82.00 106 PHE A N 1
ATOM 857 C CA . PHE A 1 106 ? 2.481 -5.649 -11.582 1.00 82.00 106 PHE A CA 1
ATOM 858 C C . PHE A 1 106 ? 1.897 -5.485 -12.993 1.00 82.00 106 PHE A C 1
ATOM 860 O O . PHE A 1 106 ? 0.700 -5.706 -13.203 1.00 82.00 106 PHE A O 1
ATOM 867 N N . VAL A 1 107 ? 2.729 -5.156 -13.985 1.00 84.31 107 VAL A N 1
ATOM 868 C CA . VAL A 1 107 ? 2.314 -5.086 -15.393 1.00 84.31 107 VAL A CA 1
ATOM 869 C C . VAL A 1 107 ? 1.839 -6.456 -15.880 1.00 84.31 107 VAL A C 1
ATOM 871 O O . VAL A 1 107 ? 0.782 -6.541 -16.512 1.00 84.31 107 VAL A O 1
ATOM 874 N N . GLU A 1 108 ? 2.551 -7.536 -15.565 1.00 87.56 108 GLU A N 1
ATOM 875 C CA . GLU A 1 108 ? 2.113 -8.901 -15.881 1.00 87.56 108 GLU A CA 1
ATOM 876 C C . GLU A 1 108 ? 0.790 -9.254 -15.203 1.00 87.56 108 GLU A C 1
ATOM 878 O O . GLU A 1 108 ? -0.148 -9.718 -15.867 1.00 87.56 108 GLU A O 1
ATOM 883 N N . PHE A 1 109 ? 0.674 -8.950 -13.908 1.00 83.44 109 PHE A N 1
ATOM 884 C CA . PHE A 1 109 ? -0.569 -9.120 -13.169 1.00 83.44 109 PHE A CA 1
ATOM 885 C C . PHE A 1 109 ? -1.719 -8.353 -13.825 1.00 83.44 109 PHE A C 1
ATOM 887 O O . PHE A 1 109 ? -2.806 -8.899 -13.930 1.00 83.44 109 PHE A O 1
ATOM 894 N N . SER A 1 110 ? -1.506 -7.136 -14.332 1.00 78.31 110 SER A N 1
ATOM 895 C CA . SER A 1 110 ? -2.562 -6.354 -14.997 1.00 78.31 110 SER A CA 1
ATOM 896 C C . SER A 1 110 ? -3.025 -6.963 -16.332 1.00 78.31 110 SER A C 1
ATOM 898 O O . SER A 1 110 ? -4.202 -6.874 -16.697 1.00 78.31 110 SER A O 1
ATOM 900 N N . LYS A 1 111 ? -2.124 -7.645 -17.054 1.00 84.94 111 LYS A N 1
ATOM 901 C CA . LYS A 1 111 ? -2.431 -8.304 -18.334 1.00 84.94 111 LYS A CA 1
ATOM 902 C C . LYS A 1 111 ? -3.253 -9.576 -18.136 1.00 84.94 111 LYS A C 1
ATOM 904 O O . LYS A 1 111 ? -4.104 -9.882 -18.981 1.00 84.94 111 LYS A O 1
ATOM 909 N N . LEU A 1 112 ? -3.036 -10.303 -17.040 1.00 83.12 112 LEU A N 1
ATOM 910 C CA . LEU A 1 112 ? -3.711 -11.571 -16.743 1.00 83.12 112 LEU A CA 1
ATOM 911 C C . LEU A 1 112 ? -5.249 -11.448 -16.735 1.00 83.12 112 LEU A C 1
ATOM 913 O O . LEU A 1 112 ? -5.884 -12.164 -17.512 1.00 83.12 112 LEU A O 1
ATOM 917 N N . PRO A 1 113 ? -5.872 -10.518 -15.984 1.00 79.31 113 PRO A N 1
ATOM 918 C CA . PRO A 1 113 ? -7.313 -10.298 -15.997 1.00 79.31 113 PRO A CA 1
ATOM 919 C C . PRO A 1 113 ? -7.857 -9.990 -17.388 1.00 79.31 113 PRO A C 1
ATOM 921 O O . PRO A 1 113 ? -8.873 -10.557 -17.781 1.00 79.31 113 PRO A O 1
ATOM 924 N N . SER A 1 114 ? -7.162 -9.155 -18.170 1.00 77.38 114 SER A N 1
ATOM 925 C CA . SER A 1 114 ? -7.591 -8.827 -19.537 1.00 77.38 114 SER A CA 1
ATOM 926 C C . SER A 1 114 ? -7.539 -10.042 -20.472 1.00 77.38 114 SER A C 1
ATOM 928 O O . SER A 1 114 ? -8.420 -10.229 -21.312 1.00 77.38 114 SER A O 1
ATOM 930 N N . THR A 1 115 ? -6.544 -10.914 -20.297 1.00 83.06 115 THR A N 1
ATOM 931 C CA . THR A 1 115 ? -6.403 -12.152 -21.073 1.00 83.06 115 THR A CA 1
ATOM 932 C C . THR A 1 115 ? -7.464 -13.176 -20.678 1.00 83.06 115 THR A C 1
ATOM 934 O O . THR A 1 115 ? -8.065 -13.806 -21.548 1.00 83.06 115 THR A O 1
ATOM 937 N N . ILE A 1 116 ? -7.733 -13.315 -19.378 1.00 82.19 116 ILE A N 1
ATOM 938 C CA . ILE A 1 116 ? -8.782 -14.193 -18.845 1.00 82.19 116 ILE A CA 1
ATOM 939 C C . ILE A 1 116 ? -10.160 -13.713 -19.310 1.00 82.19 116 ILE A C 1
ATOM 941 O O . ILE A 1 116 ? -10.943 -14.530 -19.783 1.00 82.19 116 ILE A O 1
ATOM 945 N N . ALA A 1 117 ? -10.435 -12.405 -19.266 1.00 78.31 117 ALA A N 1
ATOM 946 C CA . ALA A 1 117 ? -11.691 -11.828 -19.746 1.00 78.31 117 ALA A CA 1
ATOM 947 C C . ALA A 1 117 ? -11.930 -12.100 -21.242 1.00 78.31 117 ALA A C 1
ATOM 949 O O . ALA A 1 117 ? -13.052 -12.404 -21.638 1.00 78.31 117 ALA A O 1
ATOM 950 N N . LYS A 1 118 ? -10.873 -12.038 -22.067 1.00 83.31 118 LYS A N 1
ATOM 951 C CA . LYS A 1 118 ? -10.943 -12.364 -23.502 1.00 83.31 118 LYS A CA 1
ATOM 952 C C . LYS A 1 118 ? -11.153 -13.858 -23.766 1.00 83.31 118 LYS A C 1
ATOM 954 O O . LYS A 1 118 ? -11.910 -14.203 -24.666 1.00 83.31 118 LYS A O 1
ATOM 959 N N . LYS A 1 119 ? -10.470 -14.740 -23.025 1.00 84.75 119 LYS A N 1
ATOM 960 C CA . LYS A 1 119 ? -10.562 -16.202 -23.216 1.00 84.75 119 LYS A CA 1
ATOM 961 C C . LYS A 1 119 ? -11.838 -16.808 -22.630 1.00 84.75 119 LYS A C 1
ATOM 963 O O . LYS A 1 119 ? -12.351 -17.773 -23.182 1.00 84.75 119 LYS A O 1
ATOM 968 N N . PHE A 1 120 ? -12.333 -16.255 -21.526 1.00 82.44 120 PHE A N 1
ATOM 969 C CA . PHE A 1 120 ? -13.487 -16.763 -20.786 1.00 82.44 120 PHE A CA 1
ATOM 970 C C . PHE A 1 120 ? -14.477 -15.631 -20.474 1.00 82.44 120 PHE A C 1
ATOM 972 O O . PHE A 1 120 ? -14.634 -15.250 -19.304 1.00 82.44 120 PHE A O 1
ATOM 979 N N . PRO A 1 121 ? -15.147 -15.073 -21.501 1.00 71.19 121 PRO A N 1
ATOM 980 C CA . PRO A 1 121 ? -16.184 -14.074 -21.288 1.00 71.19 121 PRO A CA 1
ATOM 981 C C . PRO A 1 121 ? -17.279 -14.667 -20.387 1.00 71.19 121 PRO A C 1
ATOM 983 O O . PRO A 1 121 ? -17.759 -15.772 -20.630 1.00 71.19 121 PRO A O 1
ATOM 986 N N . ASN A 1 122 ? -17.653 -13.938 -19.332 1.00 70.00 122 ASN A N 1
ATOM 987 C CA . ASN A 1 122 ? -18.649 -14.314 -18.313 1.00 70.00 122 ASN A CA 1
ATOM 988 C C . ASN A 1 122 ? -18.230 -15.374 -17.275 1.00 70.00 122 ASN A C 1
ATOM 990 O O . ASN A 1 122 ? -19.089 -15.855 -16.538 1.00 70.00 122 ASN A O 1
ATOM 994 N N . SER A 1 123 ? -16.945 -15.735 -17.157 1.00 70.19 123 SER A N 1
ATOM 995 C CA . SER A 1 123 ? -16.526 -16.634 -16.070 1.00 70.19 123 SER A CA 1
ATOM 996 C C . SER A 1 123 ? -16.376 -15.902 -14.728 1.00 70.19 123 SER A C 1
ATOM 998 O O . SER A 1 123 ? -15.751 -14.844 -14.636 1.00 70.19 123 SER A O 1
ATOM 1000 N N . ASP A 1 124 ? -16.872 -16.513 -13.650 1.00 73.75 124 ASP A N 1
ATOM 1001 C CA . ASP A 1 124 ? -16.691 -16.023 -12.274 1.00 73.75 124 ASP A CA 1
ATOM 1002 C C . ASP A 1 124 ? -15.243 -16.168 -11.761 1.00 73.75 124 ASP A C 1
ATOM 1004 O O . ASP A 1 124 ? -14.945 -15.831 -10.615 1.00 73.75 124 ASP A O 1
ATOM 1008 N N . ILE A 1 125 ? -14.317 -16.652 -12.598 1.00 71.62 125 ILE A N 1
ATOM 1009 C CA . ILE A 1 125 ? -12.902 -16.859 -12.256 1.00 71.62 125 ILE A CA 1
ATOM 1010 C C . ILE A 1 125 ? -12.261 -15.542 -11.814 1.00 71.62 125 ILE A C 1
ATOM 1012 O O . ILE A 1 125 ? -11.537 -15.521 -10.823 1.00 71.62 125 ILE A O 1
ATOM 1016 N N . LEU A 1 126 ? -12.582 -14.430 -12.486 1.00 66.25 126 LEU A N 1
ATOM 1017 C CA . LEU A 1 126 ? -12.066 -13.112 -12.112 1.00 66.25 126 LEU A CA 1
ATOM 1018 C C . LEU A 1 126 ? -12.533 -12.689 -10.715 1.00 66.25 126 LEU A C 1
ATOM 1020 O O . LEU A 1 126 ? -11.742 -12.125 -9.968 1.00 66.25 126 LEU A O 1
ATOM 1024 N N . LYS A 1 127 ? -13.767 -13.021 -10.308 1.00 67.94 127 LYS A N 1
ATOM 1025 C CA . LYS A 1 127 ? -14.271 -12.688 -8.963 1.00 67.94 127 LYS A CA 1
ATOM 1026 C C . LYS A 1 127 ? -13.437 -13.349 -7.863 1.00 67.94 127 LYS A C 1
ATOM 1028 O O . LYS A 1 127 ? -13.250 -12.744 -6.818 1.00 67.94 127 LYS A O 1
ATOM 1033 N N . LYS A 1 128 ? -12.892 -14.547 -8.111 1.00 69.31 128 LYS A N 1
ATOM 1034 C CA . LYS A 1 128 ? -12.023 -15.262 -7.159 1.00 69.31 128 LYS A CA 1
ATOM 1035 C C . LYS A 1 128 ? -10.623 -14.654 -7.015 1.00 69.31 128 LYS A C 1
ATOM 1037 O O . LYS A 1 128 ? -9.948 -14.969 -6.050 1.00 69.31 128 LYS A O 1
ATOM 1042 N N . ILE A 1 129 ? -10.176 -13.831 -7.967 1.00 66.50 129 ILE A N 1
ATOM 1043 C CA . ILE A 1 129 ? -8.855 -13.177 -7.919 1.00 66.50 129 ILE A CA 1
ATOM 1044 C C . ILE A 1 129 ? -8.895 -11.915 -7.040 1.00 66.50 129 ILE A C 1
ATOM 1046 O O . ILE A 1 129 ? -7.878 -11.526 -6.474 1.00 66.50 129 ILE A O 1
ATOM 1050 N N . TYR A 1 130 ? -10.064 -11.277 -6.926 1.00 55.69 130 TYR A N 1
ATOM 1051 C CA . TYR A 1 130 ? -10.252 -10.019 -6.193 1.00 55.69 130 TYR A CA 1
ATOM 1052 C C . TYR A 1 130 ? -10.890 -10.187 -4.798 1.00 55.69 130 TYR A C 1
ATOM 1054 O O . TYR A 1 130 ? -11.128 -9.178 -4.131 1.00 55.69 130 TYR A O 1
ATOM 1062 N N . LEU A 1 131 ? -11.184 -11.422 -4.371 1.00 45.06 131 LEU A N 1
ATOM 1063 C CA . LEU A 1 131 ? -11.736 -11.788 -3.054 1.00 45.06 131 LEU A CA 1
ATOM 1064 C C . LEU A 1 131 ? -10.660 -12.445 -2.183 1.00 45.06 131 LEU A C 1
ATOM 1066 O O . LEU A 1 131 ? -10.623 -12.129 -0.972 1.00 45.06 131 LEU A O 1
#